Protei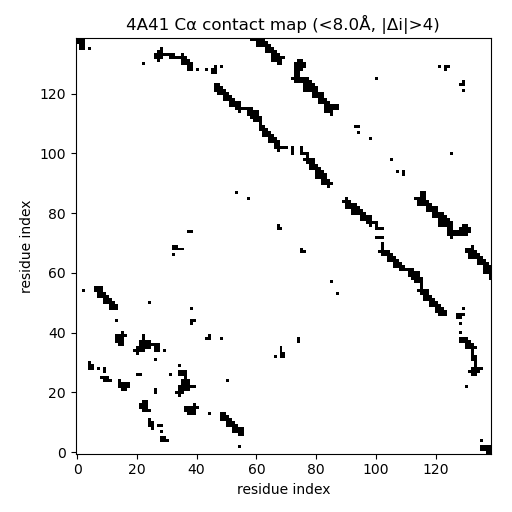n 4A41 (pdb70)

CATH classification: 2.60.120.260

Secondary structure (DSSP, 8-state):
-BPPGGG-EEEES-----SSS---GGGGGSS-TT--EE--TTTT-PSPEEEEEEEEEEEEEEEEEEE--SS--TT-EEEEEEEEESSSS-EEEEEEEE--SSSS-EEEEEEEEEEEEEEEEEEEEGGG--EESEEEEE-

Nearest PDB structures (foldseek):
  4a45-assembly1_A  TM=1.003E+00  e=1.457E-29  Clostridium perfringens
  2v72-assembly1_A  TM=9.420E-01  e=3.221E-19  Clostridium perfringens
  2j1a-assembly1_A  TM=9.430E-01  e=1.317E-15  Clostridium perfringens ATCC 13124
  2j1e-assembly1_A  TM=9.415E-01  e=1.169E-15  Clostridium perfringens ATCC 13124
  3f2z-assembly1_A  TM=8.790E-01  e=7.476E-14  Bacteroides fragilis NCTC 9343

B-factor: mean 17.4, std 8.05, range [8.6, 49.37]

Radius of gyration: 13.5 Å; Cα contacts (8 Å, |Δi|>4): 414; chains: 1; bounding box: 33×36×30 Å

Foldseek 3Di:
DWQQLVLKDKDKPFFADCPDQDAGRNQQRPPFLQHKHKGHPPPGPFDFMKMKIQRNDKDFFFKKKFFAHPPDFFAQFFWKWKWFDAPVPDIDTFDTDTDDRDRDMDMDGGHGDIHRMMMITRRAGVVRMHMTNYMTIGD

Solvent-accessible surface area: 6547 Å² total; per-residue (Å²): 111,48,18,80,31,79,95,12,127,18,89,32,92,5,74,14,67,88,93,51,79,24,0,40,2,127,25,0,18,50,54,115,113,98,11,8,0,6,0,65,49,128,113,62,76,96,33,86,30,8,1,19,1,55,3,42,28,54,80,97,0,60,58,1,10,1,35,3,42,98,87,53,99,69,0,1,1,34,85,16,34,0,32,0,0,88,81,27,128,108,54,96,110,46,24,103,26,113,26,88,59,40,43,55,97,18,62,13,159,30,138,75,26,89,0,28,31,1,46,2,16,0,49,96,12,40,58,35,37,0,0,0,0,11,0,33,0,36,55

Sequence (139 aa):
SALPQGNMKATATSEHPDVGNEGLAKFAIDGKENTIWHTKKYNPVEELPQSITLELGGSYEINKFTYLPRSSGAKNGNITKYELHVSEDGNNFRKISSEGNWDDSGSLKTLKFNSTKATHVKLVALEGVGGFASAAELNVFA

Organism: Clostridium perfringens (strain 13 / Type A) (NCBI:txid195102)

Structure (mmCIF, N/CA/C/O backbone):
data_4A41
#
_entry.id   4A41
#
_cell.length_a   65.271
_cell.length_b   38.322
_cell.length_c   53.875
_cell.angle_alpha   90.00
_cell.angle_beta   90.64
_cell.angle_gamma   90.00
#
_symmetry.space_group_name_H-M   'C 1 2 1'
#
loop_
_entity.id
_entity.type
_entity.pdbx_description
1 polymer 'ALPHA-N-ACETYLGLUCOSAMINIDASE FAMILY PROTEIN'
2 non-polymer 'CALCIUM ION'
3 non-polymer beta-D-galactopyranose
4 non-polymer 'SODIUM ION'
5 water water
#
loop_
_atom_site.group_PDB
_atom_site.id
_atom_site.type_symbol
_atom_site.label_atom_id
_atom_site.label_alt_id
_atom_site.label_comp_id
_atom_site.label_asym_id
_atom_site.label_entity_id
_atom_site.label_seq_id
_atom_site.pdbx_PDB_ins_code
_atom_site.Cartn_x
_atom_site.Cartn_y
_atom_site.Cartn_z
_atom_site.occupancy
_atom_site.B_iso_or_equiv
_atom_site.auth_seq_id
_atom_site.auth_comp_id
_atom_site.auth_asym_id
_atom_site.auth_atom_id
_atom_site.pdbx_PDB_model_num
ATOM 1 N N . SER A 1 23 ? 12.578 55.533 13.371 1.00 21.93 1355 SER A N 1
ATOM 2 C CA . SER A 1 23 ? 13.142 55.228 14.724 1.00 21.50 1355 SER A CA 1
ATOM 3 C C . SER A 1 23 ? 13.010 53.726 14.991 1.00 19.57 1355 SER A C 1
ATOM 4 O O . SER A 1 23 ? 12.170 53.059 14.370 1.00 18.41 1355 SER A O 1
ATOM 7 N N . ALA A 1 24 ? 13.831 53.210 15.903 1.00 18.34 1356 ALA A N 1
ATOM 8 C CA . ALA A 1 24 ? 13.806 51.790 16.229 1.00 16.89 1356 ALA A CA 1
ATOM 9 C C . ALA A 1 24 ? 12.476 51.385 16.849 1.00 15.96 1356 ALA A C 1
ATOM 10 O O . ALA A 1 24 ? 11.992 52.002 17.821 1.00 16.73 1356 ALA A O 1
ATOM 12 N N . LEU A 1 25 ? 11.882 50.333 16.292 1.00 13.62 1357 LEU A N 1
ATOM 13 C CA . LEU A 1 25 ? 10.710 49.730 16.894 1.00 12.76 1357 LEU A CA 1
ATOM 14 C C . LEU A 1 25 ? 11.062 49.149 18.255 1.00 12.95 1357 LEU A C 1
ATOM 15 O O . LEU A 1 25 ? 12.173 48.619 18.433 1.00 12.97 1357 LEU A O 1
ATOM 20 N N . PRO A 1 26 ? 10.139 49.239 19.221 1.00 11.35 1358 PRO A N 1
ATOM 21 C CA . PRO A 1 26 ? 10.427 48.707 20.566 1.00 11.23 1358 PRO A CA 1
ATOM 22 C C . PRO A 1 26 ? 10.697 47.208 20.546 1.00 10.60 1358 PRO A C 1
ATOM 23 O O . PRO A 1 26 ? 9.866 46.413 20.071 1.00 11.79 1358 PRO A O 1
ATOM 27 N N . GLN A 1 27 ? 11.848 46.812 21.081 1.00 11.54 1359 GLN A N 1
ATOM 28 C CA . GLN A 1 27 ? 12.233 45.397 21.078 1.00 11.26 1359 GLN A CA 1
ATOM 29 C C . GLN A 1 27 ? 11.318 44.535 21.975 1.00 11.17 1359 GLN A C 1
ATOM 30 O O . GLN A 1 27 ? 11.146 43.348 21.729 1.00 11.01 1359 GLN A O 1
ATOM 36 N N . GLY A 1 28 ? 10.725 45.156 23.011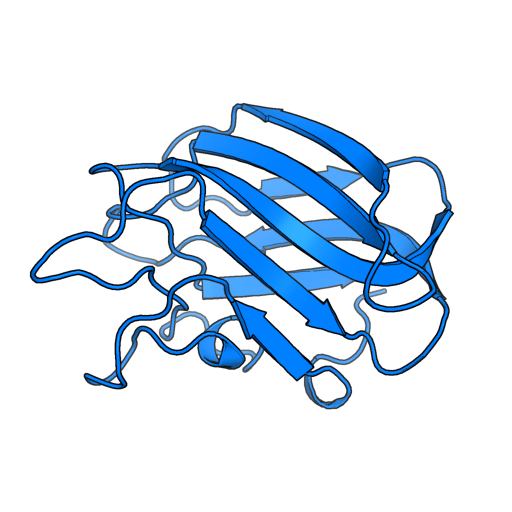 1.00 10.98 1360 GLY A N 1
ATOM 37 C CA . GLY A 1 28 ? 9.888 44.404 23.946 1.00 10.82 1360 GLY A CA 1
ATOM 38 C C . GLY A 1 28 ? 8.548 43.999 23.375 1.00 10.13 1360 GLY A C 1
ATOM 39 O O . GLY A 1 28 ? 7.873 43.124 23.928 1.00 12.53 1360 GLY A O 1
ATOM 40 N N . ASN A 1 29 ? 8.229 44.561 22.207 1.00 11.52 1361 ASN A N 1
ATOM 41 C CA . ASN A 1 29 ? 7.021 44.163 21.494 1.00 11.64 1361 ASN A CA 1
ATOM 42 C C . ASN A 1 29 ? 7.265 43.064 20.449 1.00 11.06 1361 ASN A C 1
ATOM 43 O O . ASN A 1 29 ? 6.311 42.635 19.771 1.00 13.23 1361 ASN A O 1
ATOM 48 N N . MET A 1 30 ? 8.519 42.641 20.310 1.00 11.49 1362 MET A N 1
ATOM 49 C CA . MET A 1 30 ? 8.896 41.645 19.302 1.00 10.89 1362 MET A CA 1
ATOM 50 C C . MET A 1 30 ? 9.015 40.275 19.937 1.00 11.21 1362 MET A C 1
ATOM 51 O O . MET A 1 30 ? 9.130 40.132 21.176 1.00 13.24 1362 MET A O 1
ATOM 56 N N . LYS A 1 31 ? 9.004 39.264 19.079 1.00 12.25 1363 LYS A N 1
ATOM 57 C CA . LYS A 1 31 ? 9.323 37.905 19.490 1.00 12.99 1363 LYS A CA 1
ATOM 58 C C . LYS A 1 31 ? 10.366 37.371 18.511 1.00 12.72 1363 LYS A C 1
ATOM 59 O O . LYS A 1 31 ? 10.192 37.450 17.293 1.00 12.08 1363 LYS A O 1
ATOM 64 N N . ALA A 1 32 ? 11.477 36.884 19.054 1.00 11.73 1364 ALA A N 1
ATOM 65 C CA . ALA A 1 32 ? 12.563 36.333 18.248 1.00 12.51 1364 ALA A CA 1
ATOM 66 C C . ALA A 1 32 ? 12.512 34.814 18.264 1.00 12.99 1364 ALA A C 1
ATOM 67 O O . ALA A 1 32 ? 12.315 34.196 19.331 1.00 15.07 1364 ALA A O 1
ATOM 69 N N . THR A 1 33 ? 12.611 34.221 17.070 1.00 12.78 1365 THR A N 1
ATOM 70 C CA . THR A 1 33 ? 12.763 32.776 16.913 1.00 13.66 1365 THR A CA 1
ATOM 71 C C . THR A 1 33 ? 13.947 32.557 15.969 1.00 13.97 1365 THR A C 1
ATOM 72 O O . THR A 1 33 ? 14.361 33.465 15.256 1.00 14.01 1365 THR A O 1
ATOM 76 N N . ALA A 1 34 ? 14.529 31.369 15.992 1.00 13.34 1366 ALA A N 1
ATOM 77 C CA . ALA A 1 34 ? 15.645 31.095 15.105 1.00 12.84 1366 ALA A CA 1
ATOM 78 C C . ALA A 1 34 ? 15.611 29.654 14.673 1.00 12.67 1366 ALA A C 1
ATOM 79 O O . ALA A 1 34 ? 15.044 28.797 15.357 1.00 14.02 1366 ALA A O 1
ATOM 81 N N . THR A 1 35 ? 16.250 29.399 13.549 1.00 12.66 1367 THR A N 1
ATOM 82 C CA . THR A 1 35 ? 16.335 28.013 13.072 1.00 13.34 1367 THR A CA 1
ATOM 83 C C . THR A 1 35 ? 17.257 27.170 13.942 1.00 13.87 1367 THR A C 1
ATOM 84 O O . THR A 1 35 ? 17.151 25.931 13.963 1.00 14.25 1367 THR A O 1
ATOM 88 N N . SER A 1 36 ? 18.178 27.831 14.631 1.00 12.95 1368 SER A N 1
ATOM 89 C CA . SER A 1 36 ? 19.114 27.149 15.511 1.00 13.61 1368 SER A CA 1
ATOM 90 C C . SER A 1 36 ? 19.434 28.138 16.612 1.00 13.69 1368 SER A C 1
ATOM 91 O O . SER A 1 36 ? 19.660 29.294 16.329 1.00 13.53 1368 SER A O 1
ATOM 94 N N . GLU A 1 37 ? 19.435 27.674 17.857 1.00 13.47 1369 GLU A N 1
ATOM 95 C CA . GLU A 1 37 ? 19.898 28.491 18.967 1.00 14.13 1369 GLU A CA 1
ATOM 96 C C . GLU A 1 37 ? 20.592 27.604 19.992 1.00 13.28 1369 GLU A C 1
ATOM 97 O O . GLU A 1 37 ? 20.121 26.509 20.324 1.00 14.93 1369 GLU A O 1
ATOM 103 N N . HIS A 1 38 ? 21.715 28.079 20.496 1.00 12.59 1370 HIS A N 1
ATOM 104 C CA . HIS A 1 38 ? 22.368 27.398 21.608 1.00 12.49 1370 HIS A CA 1
ATOM 105 C C . HIS A 1 38 ? 21.605 27.645 22.913 1.00 12.13 1370 HIS A C 1
ATOM 106 O O . HIS A 1 38 ? 21.050 28.743 23.159 1.00 11.92 1370 HIS A O 1
ATOM 113 N N . PRO A 1 39 ? 21.569 26.633 23.793 1.00 12.95 1371 PRO A N 1
ATOM 114 C CA . PRO A 1 39 ? 20.826 26.848 25.041 1.00 13.31 1371 PRO A CA 1
ATOM 115 C C . PRO A 1 39 ? 21.451 27.945 25.909 1.00 12.56 1371 PRO A C 1
ATOM 116 O O . PRO A 1 39 ? 22.558 28.437 25.604 1.00 12.47 1371 PRO A O 1
ATOM 120 N N . ASP A 1 40 ? 20.741 28.354 26.950 1.00 13.04 1372 ASP A N 1
ATOM 121 C CA . ASP A 1 40 ? 21.204 29.422 27.816 1.00 12.71 1372 ASP A CA 1
ATOM 122 C C . ASP A 1 40 ? 22.372 28.961 28.708 1.00 13.15 1372 ASP A C 1
ATOM 123 O O . ASP A 1 40 ? 22.169 28.331 29.754 1.00 12.62 1372 ASP A O 1
ATOM 128 N N . VAL A 1 41 ? 23.592 29.304 28.290 1.00 13.42 1373 VAL A N 1
ATOM 129 C CA . VAL A 1 41 ? 24.798 28.961 29.041 1.00 14.29 1373 VAL A CA 1
ATOM 130 C C . VAL A 1 41 ? 25.417 30.237 29.648 1.00 14.63 1373 VAL A C 1
ATOM 131 O O . VAL A 1 41 ? 26.587 30.233 30.049 1.00 16.17 1373 VAL A O 1
ATOM 135 N N . GLY A 1 42 ? 24.620 31.311 29.696 1.00 15.77 1374 GLY A N 1
ATOM 136 C CA . GLY A 1 42 ? 24.932 32.581 30.378 1.00 18.10 1374 GLY A CA 1
ATOM 137 C C . GLY A 1 42 ? 24.606 33.823 29.545 1.00 19.54 1374 GLY A C 1
ATOM 138 O O . GLY A 1 42 ? 23.602 34.512 29.745 1.00 22.13 1374 GLY A O 1
ATOM 139 N N . ASN A 1 43 ? 25.472 34.112 28.604 1.00 19.11 1375 ASN A N 1
ATOM 140 C CA . ASN A 1 43 ? 25.271 35.273 27.747 1.00 17.76 1375 ASN A CA 1
ATOM 141 C C . ASN A 1 43 ? 24.954 34.886 26.318 1.00 16.36 1375 ASN A C 1
ATOM 142 O O . ASN A 1 43 ? 25.022 35.704 25.410 1.00 15.26 1375 ASN A O 1
ATOM 147 N N . GLU A 1 44 ? 24.610 33.623 26.133 1.00 14.65 1376 GLU A N 1
ATOM 148 C CA . GLU A 1 44 ? 24.284 33.063 24.826 1.00 13.35 1376 GLU A CA 1
ATOM 149 C C . GLU A 1 44 ? 23.514 31.750 25.125 1.00 13.87 1376 GLU A C 1
ATOM 150 O O . GLU A 1 44 ? 23.604 31.256 26.247 1.00 14.28 1376 GLU A O 1
ATOM 156 N N . GLY A 1 45 ? 22.792 31.166 24.167 1.00 13.20 1377 GLY A N 1
ATOM 157 C CA . GLY A 1 45 ? 22.692 31.674 22.807 1.00 11.52 1377 GLY A CA 1
ATOM 158 C C . GLY A 1 45 ? 21.252 31.736 22.332 1.00 11.05 1377 GLY A C 1
ATOM 159 O O . GLY A 1 45 ? 21.012 31.660 21.126 1.00 10.17 1377 GLY A O 1
ATOM 160 N N . LEU A 1 46 ? 20.307 31.877 23.269 1.00 11.08 1378 LEU A N 1
ATOM 161 C CA . LEU A 1 46 ? 18.882 31.927 22.909 1.00 10.97 1378 LEU A CA 1
ATOM 162 C C . LEU A 1 46 ? 18.590 33.078 21.956 1.00 10.27 1378 LEU A C 1
ATOM 163 O O . LEU A 1 46 ? 19.160 34.156 22.099 1.00 11.54 1378 LEU A O 1
ATOM 168 N N . ALA A 1 47 ? 17.722 32.847 20.970 1.00 9.89 1379 ALA A N 1
ATOM 169 C CA . ALA A 1 47 ? 17.296 33.915 20.043 1.00 10.09 1379 ALA A CA 1
ATOM 170 C C . ALA A 1 47 ? 16.827 35.205 20.724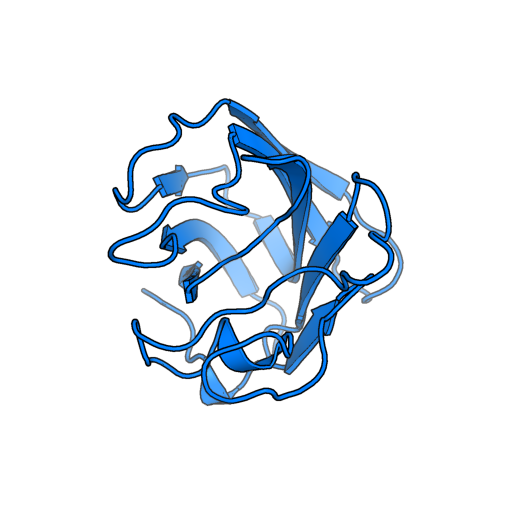 1.00 10.30 1379 ALA A C 1
ATOM 171 O O . ALA A 1 47 ? 17.147 36.334 20.266 1.00 10.47 1379 ALA A O 1
ATOM 173 N N . LYS A 1 48 ? 16.108 35.053 21.826 1.00 10.63 1380 LYS A N 1
ATOM 174 C CA . LYS A 1 48 ? 15.614 36.240 22.523 1.00 11.72 1380 LYS A CA 1
ATOM 175 C C . LYS A 1 48 ? 16.716 37.168 23.047 1.00 11.38 1380 LYS A C 1
ATOM 176 O O . LYS A 1 48 ? 16.490 38.370 23.278 1.00 12.61 1380 LYS A O 1
ATOM 182 N N . PHE A 1 49 ? 17.920 36.617 23.187 1.00 10.75 1381 PHE A N 1
ATOM 183 C CA . PHE A 1 49 ? 19.044 37.447 23.587 1.00 10.54 1381 PHE A CA 1
ATOM 184 C C . PHE A 1 49 ? 19.427 38.477 22.525 1.00 9.60 1381 PHE A C 1
ATOM 185 O O . PHE A 1 49 ? 20.134 39.416 22.812 1.00 10.97 1381 PHE A O 1
ATOM 193 N N . ALA A 1 50 ? 18.944 38.315 21.292 1.00 9.07 1382 ALA A N 1
ATOM 194 C CA . ALA A 1 50 ? 19.285 39.303 20.231 1.00 9.90 1382 ALA A CA 1
ATOM 195 C C . ALA A 1 50 ? 18.439 40.577 20.340 1.00 8.93 1382 ALA A C 1
ATOM 196 O O . ALA A 1 50 ? 18.685 41.530 19.646 1.00 10.01 1382 ALA A O 1
ATOM 198 N N . ILE A 1 51 ? 17.405 40.565 21.190 1.00 10.35 1383 ILE A N 1
ATOM 199 C CA . ILE A 1 51 ? 16.469 41.707 21.264 1.00 10.17 1383 ILE A CA 1
ATOM 200 C C . ILE A 1 51 ? 16.156 42.079 22.731 1.00 11.20 1383 ILE A C 1
ATOM 201 O O . ILE A 1 51 ? 15.027 42.477 23.056 1.00 11.21 1383 ILE A O 1
ATOM 206 N N . ASP A 1 52 ? 17.160 41.961 23.600 1.00 11.95 1384 ASP A N 1
ATOM 207 C CA . ASP A 1 52 ? 16.966 42.295 25.021 1.00 12.37 1384 ASP A CA 1
ATOM 208 C C . ASP A 1 52 ? 17.595 43.619 25.456 1.00 13.46 1384 ASP A C 1
ATOM 209 O O . ASP A 1 52 ? 17.557 43.969 26.659 1.00 13.47 1384 ASP A O 1
ATOM 214 N N . GLY A 1 53 ? 18.135 44.378 24.506 1.00 13.46 1385 GLY A N 1
ATOM 215 C CA . GLY A 1 53 ? 18.758 45.673 24.797 1.00 14.06 1385 GLY A CA 1
ATOM 216 C C . GLY A 1 53 ? 20.055 45.568 25.592 1.00 15.65 1385 GLY A C 1
ATOM 217 O O . GLY A 1 53 ? 20.510 46.553 26.190 1.00 18.01 1385 GLY A O 1
ATOM 218 N N . LYS A 1 54 ? 20.653 44.383 25.587 1.00 14.69 1386 LYS A N 1
ATOM 219 C CA . LYS A 1 54 ? 21.879 44.092 26.338 1.00 15.19 1386 LYS A CA 1
ATOM 220 C C . LYS A 1 54 ? 22.967 43.678 25.365 1.00 15.92 1386 LYS A C 1
ATOM 221 O O . LYS A 1 54 ? 22.869 42.627 24.721 1.00 15.70 1386 LYS A O 1
ATOM 227 N N . GLU A 1 55 ? 24.019 44.474 25.295 1.00 16.22 1387 GLU A N 1
ATOM 228 C CA . GLU A 1 55 ? 25.086 44.247 24.324 1.00 15.93 1387 GLU A CA 1
ATOM 229 C C . GLU A 1 55 ? 25.989 43.061 24.686 1.00 14.81 1387 GLU A C 1
ATOM 230 O O . GLU A 1 55 ? 26.677 42.517 23.818 1.00 14.30 1387 GLU A O 1
ATOM 236 N N . ASN A 1 56 ? 25.930 42.638 25.958 1.00 14.51 1388 ASN A N 1
ATOM 237 C CA . ASN A 1 56 ? 26.695 41.475 26.433 1.00 14.50 1388 ASN A CA 1
ATOM 238 C C . ASN A 1 56 ? 26.047 40.117 26.201 1.00 14.40 1388 ASN A C 1
ATOM 239 O O . ASN A 1 56 ? 26.694 39.107 26.383 1.00 16.93 1388 ASN A O 1
ATOM 244 N N . THR A 1 57 ? 24.773 40.094 25.807 1.00 12.61 1389 THR A N 1
ATOM 245 C CA . THR A 1 57 ? 24.065 38.832 25.556 1.00 11.94 1389 THR A CA 1
ATOM 246 C C . THR A 1 57 ? 23.834 38.677 24.059 1.00 10.84 1389 THR A C 1
ATOM 247 O O . THR A 1 57 ? 23.521 39.653 23.351 1.00 11.07 1389 THR A O 1
ATOM 251 N N . ILE A 1 58 ? 23.963 37.438 23.588 1.00 9.79 1390 ILE A N 1
ATOM 252 C CA . ILE A 1 58 ? 23.894 37.202 22.152 1.00 9.79 1390 ILE A CA 1
ATOM 253 C C . ILE A 1 58 ? 23.042 35.989 21.817 1.00 9.48 1390 ILE A C 1
ATOM 254 O O . ILE A 1 58 ? 22.989 35.013 22.576 1.00 10.48 1390 ILE A O 1
ATOM 259 N N . TRP A 1 59 ? 22.334 36.062 20.688 1.00 8.72 1391 TRP A N 1
ATOM 260 C CA . TRP A 1 59 ? 21.889 34.832 20.012 1.00 9.06 1391 TRP A CA 1
ATOM 261 C C . TRP A 1 59 ? 23.131 34.179 19.437 1.00 8.78 1391 TRP A C 1
ATOM 262 O O . TRP A 1 59 ? 24.031 34.884 18.944 1.00 10.07 1391 TRP A O 1
ATOM 273 N N . HIS A 1 60 ? 23.196 32.860 19.511 1.00 8.60 1392 HIS 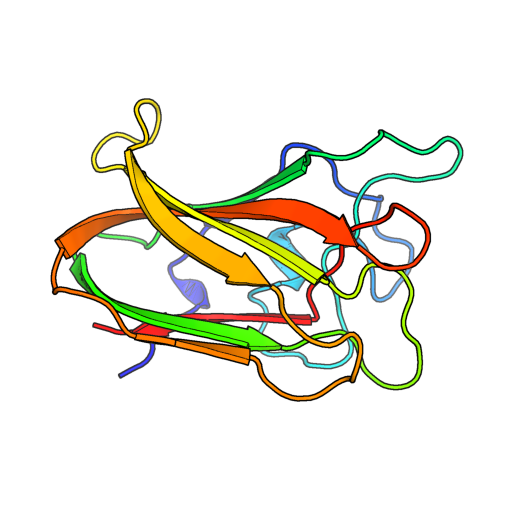A N 1
ATOM 274 C CA . HIS A 1 60 ? 24.289 32.119 18.851 1.00 8.78 1392 HIS A CA 1
ATOM 275 C C . HIS A 1 60 ? 23.696 30.821 18.334 1.00 9.55 1392 HIS A C 1
ATOM 276 O O . HIS A 1 60 ? 22.872 30.177 19.024 1.00 10.66 1392 HIS A O 1
ATOM 283 N N . THR A 1 61 ? 24.079 30.423 17.128 1.00 10.71 1393 THR A N 1
ATOM 284 C CA . THR A 1 61 ? 23.618 29.153 16.587 1.00 11.25 1393 THR A CA 1
ATOM 285 C C . THR A 1 61 ? 24.062 28.010 17.517 1.00 11.95 1393 THR A C 1
ATOM 286 O O . THR A 1 61 ? 25.070 28.127 18.224 1.00 12.60 1393 THR A O 1
ATOM 290 N N A LYS A 1 62 ? 23.309 26.909 17.481 0.50 13.17 1394 LYS A N 1
ATOM 291 N N B LYS A 1 62 ? 23.303 26.918 17.511 0.50 13.30 1394 LYS A N 1
ATOM 292 C CA A LYS A 1 62 ? 23.615 25.716 18.285 0.50 14.27 1394 LYS A CA 1
ATOM 293 C CA B LYS A 1 62 ? 23.619 25.784 18.380 0.50 14.47 1394 LYS A CA 1
ATOM 294 C C A LYS A 1 62 ? 24.963 25.122 17.922 0.50 15.04 1394 LYS A C 1
ATOM 295 C C B LYS A 1 62 ? 24.922 25.119 17.955 0.50 15.19 1394 LYS A C 1
ATOM 296 O O A LYS A 1 62 ? 25.272 24.927 16.743 0.50 15.79 1394 LYS A O 1
ATOM 297 O O B LYS A 1 62 ? 25.164 24.888 16.766 0.50 15.92 1394 LYS A O 1
ATOM 308 N N . TYR A 1 63 ? 25.767 24.834 18.946 1.00 16.18 1395 TYR A N 1
ATOM 309 C CA . TYR A 1 63 ? 27.024 24.156 18.699 1.00 17.94 1395 TYR A CA 1
ATOM 310 C C . TYR A 1 63 ? 27.132 22.928 19.626 1.00 20.79 1395 TYR A C 1
ATOM 311 O O . TYR A 1 63 ? 26.207 22.650 20.395 1.00 20.95 1395 TYR A O 1
ATOM 320 N N . ASN A 1 64 ? 28.225 22.179 19.477 1.00 24.05 1396 ASN A N 1
ATOM 321 C CA . ASN A 1 64 ? 28.421 20.881 20.164 1.00 26.86 1396 ASN A CA 1
ATOM 322 C C . ASN A 1 64 ? 27.265 19.861 19.962 1.00 27.36 1396 ASN A C 1
ATOM 323 O O . ASN A 1 64 ? 26.553 19.514 20.920 1.00 29.48 1396 ASN A O 1
ATOM 328 N N . PRO A 1 65 ? 27.063 19.389 18.707 1.00 26.96 1397 PRO A N 1
ATOM 329 C CA . PRO A 1 65 ? 27.823 19.763 17.527 1.00 26.25 1397 PRO A CA 1
ATOM 330 C C . PRO A 1 65 ? 27.143 20.921 16.801 1.00 24.93 1397 PRO A C 1
ATOM 331 O O . PRO A 1 65 ? 25.978 21.249 17.078 1.00 24.25 1397 PRO A O 1
ATOM 335 N N . VAL A 1 66 ? 27.892 21.520 15.891 1.00 25.12 1398 VAL A N 1
ATOM 336 C CA . VAL A 1 66 ? 27.396 22.617 15.086 1.00 24.26 1398 VAL A CA 1
ATOM 337 C C . VAL A 1 66 ? 26.192 22.191 14.248 1.00 23.40 1398 VAL A C 1
ATOM 338 O O . VAL A 1 66 ? 26.143 21.082 13.690 1.00 23.55 1398 VAL A O 1
ATOM 342 N N . GLU A 1 67 ? 25.208 23.081 14.195 1.00 20.92 1399 GLU A N 1
ATOM 343 C CA . GLU A 1 67 ? 24.195 23.047 13.152 1.00 20.01 1399 GLU A CA 1
ATOM 344 C C . GLU A 1 67 ? 24.668 24.037 12.103 1.00 19.92 1399 GLU A C 1
ATOM 345 O O . GLU A 1 67 ? 24.708 25.256 12.360 1.00 19.92 1399 GLU A O 1
ATOM 351 N N . GLU A 1 68 ? 25.038 23.501 10.934 1.00 18.09 1400 GLU A N 1
ATOM 352 C CA . GLU A 1 68 ? 25.767 24.255 9.908 1.00 18.06 1400 GLU A CA 1
ATOM 353 C C . GLU A 1 68 ? 24.942 25.385 9.295 1.00 16.04 1400 GLU A C 1
ATOM 354 O O . GLU A 1 68 ? 23.718 25.274 9.177 1.00 16.16 1400 GLU A O 1
ATOM 357 N N . LEU A 1 69 ? 25.628 26.451 8.901 1.00 14.70 1401 LEU A N 1
ATOM 358 C CA . LEU A 1 69 ? 25.018 27.554 8.150 1.00 14.79 1401 LEU A CA 1
ATOM 359 C C . LEU A 1 69 ? 24.596 27.040 6.777 1.00 14.93 1401 LEU A C 1
ATOM 360 O O . LEU A 1 69 ? 25.191 26.081 6.268 1.00 16.25 1401 LEU A O 1
ATOM 365 N N . PRO A 1 70 ? 23.578 27.661 6.153 1.00 14.47 1402 PRO A N 1
ATOM 366 C CA . PRO A 1 70 ? 22.811 28.827 6.643 1.00 14.12 1402 PRO A CA 1
ATOM 367 C C . PRO A 1 70 ? 21.906 28.544 7.838 1.00 13.33 1402 PRO A C 1
ATOM 368 O O . PRO A 1 70 ? 21.346 27.446 7.982 1.00 14.26 1402 PRO A O 1
ATOM 372 N N . GLN A 1 71 ? 21.831 29.529 8.735 1.00 12.00 1403 GLN A N 1
ATOM 373 C CA . GLN A 1 71 ? 20.808 29.533 9.744 1.00 12.00 1403 GLN A CA 1
ATOM 374 C C . GLN A 1 71 ? 20.329 30.978 9.831 1.00 10.50 1403 GLN A C 1
ATOM 375 O O . GLN A 1 71 ? 20.989 31.881 9.319 1.00 10.86 1403 GLN A O 1
ATOM 381 N N . SER A 1 72 ? 19.161 31.163 10.421 1.00 11.21 1404 SER A N 1
ATOM 382 C CA . SER A 1 72 ? 18.532 32.486 10.462 1.00 11.17 1404 SER A CA 1
ATOM 383 C C . SER A 1 72 ? 17.860 32.785 11.800 1.00 11.10 1404 SER A C 1
ATOM 384 O O . SER A 1 72 ? 17.579 31.886 12.594 1.00 10.97 1404 SER A O 1
ATOM 387 N N . ILE A 1 73 ? 17.589 34.077 12.016 1.00 10.17 1405 ILE A N 1
ATOM 388 C CA . ILE A 1 73 ? 16.828 34.546 13.177 1.00 10.76 1405 ILE A CA 1
ATOM 389 C C . ILE A 1 73 ? 15.715 35.435 12.635 1.00 10.38 1405 ILE A C 1
ATOM 390 O O . ILE A 1 73 ? 15.962 36.285 11.779 1.00 11.12 1405 ILE A O 1
ATOM 395 N N . THR A 1 74 ? 14.502 35.203 13.123 1.00 10.35 1406 THR A N 1
ATOM 396 C CA . THR A 1 74 ? 13.331 35.986 12.685 1.00 10.88 1406 THR A CA 1
ATOM 397 C C . THR A 1 74 ? 12.783 36.809 13.849 1.00 10.21 1406 THR A C 1
ATOM 398 O O . THR A 1 74 ? 12.580 36.285 14.958 1.00 11.26 1406 THR A O 1
ATOM 402 N N . LEU A 1 75 ? 12.527 38.090 13.577 1.00 10.18 1407 LEU A N 1
ATOM 403 C CA . LEU A 1 75 ? 11.853 38.953 14.528 1.00 9.96 1407 LEU A CA 1
ATOM 404 C C . LEU A 1 75 ? 10.427 39.181 14.061 1.00 10.02 1407 LEU A C 1
ATOM 405 O O . LEU A 1 75 ? 10.208 39.760 12.981 1.00 10.57 1407 LEU A O 1
ATOM 410 N N . GLU A 1 76 ? 9.470 38.733 14.869 1.00 10.04 1408 GLU A N 1
ATOM 411 C CA . GLU A 1 76 ? 8.066 39.110 14.658 1.00 10.63 1408 GLU A CA 1
ATOM 412 C C . GLU A 1 76 ? 7.914 40.471 15.337 1.00 10.10 1408 GLU A C 1
ATOM 413 O O . GLU A 1 76 ? 8.178 40.606 16.540 1.00 11.15 1408 GLU A O 1
ATOM 419 N N . LEU A 1 77 ? 7.493 41.466 14.561 1.00 10.53 1409 LEU A N 1
ATOM 420 C CA . LEU A 1 77 ? 7.657 42.897 14.969 1.00 11.32 1409 LEU A CA 1
ATOM 421 C C . LEU A 1 77 ? 6.660 43.445 15.996 1.00 11.55 1409 LEU A C 1
ATOM 422 O O . LEU A 1 77 ? 6.911 44.487 16.588 1.00 12.53 1409 LEU A O 1
ATOM 427 N N . GLY A 1 78 ? 5.521 42.769 16.129 1.00 10.83 1410 GLY A N 1
ATOM 428 C CA . GLY A 1 78 ? 4.443 43.255 16.978 1.00 13.06 1410 GLY A CA 1
ATOM 429 C C . GLY A 1 78 ? 3.466 44.135 16.237 1.00 12.54 1410 GLY A C 1
ATOM 430 O O . GLY A 1 78 ? 2.663 44.836 16.865 1.00 13.33 1410 GLY A O 1
ATOM 431 N N . GLY A 1 79 ? 3.520 44.103 14.915 1.00 11.86 1411 GLY A N 1
ATOM 432 C CA . GLY A 1 79 ? 2.607 44.834 14.045 1.00 12.15 1411 GLY A CA 1
ATOM 433 C C . GLY A 1 79 ? 3.116 44.760 12.617 1.00 11.70 1411 GLY A C 1
ATOM 434 O O . GLY A 1 79 ? 4.153 44.105 12.328 1.00 12.69 1411 GLY A O 1
ATOM 435 N N . SER A 1 80 ? 2.360 45.367 11.710 1.00 12.65 1412 SER A N 1
ATOM 436 C CA . SER A 1 80 ? 2.737 45.440 10.307 1.00 12.93 1412 SER A CA 1
ATOM 437 C C . SER A 1 80 ? 3.252 46.846 10.052 1.00 12.55 1412 SER A C 1
ATOM 438 O O . SER A 1 80 ? 2.488 47.821 10.073 1.00 12.66 1412 SER A O 1
ATOM 441 N N . TYR A 1 81 ? 4.569 46.979 9.878 1.00 12.57 1413 TYR A N 1
ATOM 442 C CA . TYR A 1 81 ? 5.215 48.285 9.775 1.00 12.53 1413 TYR A CA 1
ATOM 443 C C . TYR A 1 81 ? 5.909 48.516 8.459 1.00 12.70 1413 TYR A C 1
ATOM 444 O O . TYR A 1 81 ? 6.437 47.586 7.847 1.00 13.19 1413 TYR A O 1
ATOM 453 N N . GLU A 1 82 ? 5.874 49.766 7.998 1.00 14.20 1414 GLU A N 1
ATOM 454 C CA . GLU A 1 82 ? 6.693 50.187 6.851 1.00 14.62 1414 GLU A CA 1
ATOM 455 C C . GLU A 1 82 ? 8.112 50.461 7.313 1.00 14.91 1414 GLU A C 1
ATOM 456 O O . GLU A 1 82 ? 8.393 51.488 7.920 1.00 16.94 1414 GLU A O 1
ATOM 461 N N . ILE A 1 83 ? 8.991 49.502 7.044 1.00 12.97 1415 ILE A N 1
ATOM 462 C CA . ILE A 1 83 ? 10.344 49.534 7.580 1.00 12.55 1415 ILE A CA 1
ATOM 463 C C . ILE A 1 83 ? 11.342 49.976 6.538 1.00 13.26 1415 ILE A C 1
ATOM 464 O O . ILE A 1 83 ? 11.145 49.743 5.333 1.00 13.41 1415 ILE A O 1
ATOM 469 N N . ASN A 1 84 ? 12.428 50.592 6.990 1.00 13.25 1416 ASN A N 1
ATOM 470 C CA . ASN A 1 84 ? 13.421 51.077 6.030 1.00 13.89 1416 ASN A CA 1
ATOM 471 C C . ASN A 1 84 ? 14.854 50.941 6.470 1.00 13.52 1416 ASN A C 1
ATOM 472 O O . ASN A 1 84 ? 15.736 51.353 5.746 1.00 12.41 1416 ASN A O 1
ATOM 477 N N . LYS A 1 85 ? 15.087 50.412 7.675 1.00 12.02 1417 LYS A N 1
ATOM 478 C CA . LYS A 1 85 ? 16.466 50.244 8.140 1.00 12.27 1417 LYS A CA 1
ATOM 479 C C . LYS A 1 85 ? 16.535 49.068 9.120 1.00 11.79 1417 LYS A C 1
ATOM 480 O O . LYS A 1 85 ? 15.545 48.738 9.781 1.00 11.54 1417 LYS A O 1
ATOM 486 N N . PHE A 1 86 ? 17.705 48.448 9.182 1.00 10.23 1418 PHE A N 1
ATOM 487 C CA . PHE A 1 86 ? 17.949 47.311 10.054 1.00 10.10 1418 PHE A CA 1
ATOM 488 C C . PHE A 1 86 ? 19.371 47.395 10.553 1.00 10.83 1418 PHE A C 1
ATOM 489 O O . PHE A 1 86 ? 20.271 47.666 9.760 1.00 11.31 1418 PHE A O 1
ATOM 497 N N . THR A 1 87 ? 19.601 47.183 11.850 1.00 10.51 1419 THR A N 1
ATOM 498 C CA . THR A 1 87 ? 20.986 47.198 12.323 1.00 10.44 1419 THR A CA 1
ATOM 499 C C . THR A 1 87 ? 21.324 45.887 13.002 1.00 9.95 1419 THR A C 1
ATOM 500 O O . THR A 1 87 ? 20.471 45.288 13.680 1.00 9.46 1419 THR A O 1
ATOM 504 N N . TYR A 1 88 ? 22.564 45.442 12.762 1.00 10.02 1420 TYR A N 1
ATOM 505 C CA . TYR A 1 88 ? 23.106 44.229 13.341 1.00 10.09 1420 TYR A CA 1
ATOM 506 C C . TYR A 1 88 ? 24.306 44.627 14.180 1.00 11.21 1420 TYR A C 1
ATOM 507 O O . TYR A 1 88 ? 25.287 45.148 13.631 1.00 12.17 1420 TYR A O 1
ATOM 516 N N . LEU A 1 89 ? 24.221 44.392 15.495 1.00 11.55 1421 LEU A N 1
ATOM 517 C CA . LEU A 1 89 ? 25.350 44.614 16.401 1.00 11.71 1421 LEU A CA 1
ATOM 518 C C . LEU A 1 89 ? 25.960 43.267 16.757 1.00 11.50 1421 LEU A C 1
ATOM 519 O O . LEU A 1 89 ? 25.302 42.416 17.379 1.00 10.77 1421 LEU A O 1
ATOM 524 N N . PRO A 1 90 ? 27.218 43.028 16.337 1.00 11.91 1422 PRO A N 1
ATOM 525 C CA . PRO A 1 90 ? 27.899 41.794 16.691 1.00 12.64 1422 PRO A CA 1
ATOM 526 C C . PRO A 1 90 ? 28.201 41.731 18.175 1.00 12.41 1422 PRO A C 1
ATOM 527 O O . PRO A 1 90 ? 28.183 42.757 18.887 1.00 12.89 1422 PRO A O 1
ATOM 531 N N . ARG A 1 91 ? 28.491 40.509 18.619 1.00 12.47 1423 ARG A N 1
ATOM 532 C CA . ARG A 1 91 ? 29.049 40.289 19.954 1.00 12.39 1423 ARG A CA 1
ATOM 533 C C . ARG A 1 91 ? 30.297 41.177 20.177 1.00 14.05 1423 ARG A C 1
ATOM 534 O O . ARG A 1 91 ? 30.963 41.587 19.211 1.00 14.47 1423 ARG A O 1
ATOM 542 N N . SER A 1 92 ? 30.599 41.406 21.453 1.00 16.07 1424 SER A N 1
ATOM 543 C CA A SER A 1 92 ? 31.733 42.239 21.830 0.50 17.46 1424 SER A CA 1
ATOM 544 C CA B SER A 1 92 ? 31.704 42.257 21.885 0.50 17.52 1424 SER A CA 1
ATOM 545 C C . SER A 1 92 ? 32.859 41.420 22.420 1.00 18.40 1424 SER A C 1
ATOM 546 O O . SER A 1 92 ? 32.633 40.472 23.171 1.00 18.30 1424 SER A O 1
ATOM 551 N N . GLY A 1 93 ? 34.080 41.781 22.039 1.00 18.14 1425 GLY A N 1
ATOM 552 C CA . GLY A 1 93 ? 35.259 41.201 22.676 1.00 19.91 1425 GLY A CA 1
ATOM 553 C C . GLY A 1 93 ? 35.717 39.851 22.175 1.00 19.91 1425 GLY A C 1
ATOM 554 O O . GLY A 1 93 ? 36.714 39.324 22.669 1.00 21.54 1425 GLY A O 1
ATOM 555 N N . ALA A 1 94 ? 35.000 39.301 21.193 1.00 19.22 1426 ALA A N 1
ATOM 556 C CA . ALA A 1 94 ? 35.338 38.030 20.540 1.00 18.08 1426 ALA A CA 1
ATOM 557 C C . ALA A 1 94 ? 34.599 38.015 19.200 1.00 17.22 1426 ALA A C 1
ATOM 558 O O . ALA A 1 94 ? 33.801 38.932 18.942 1.00 16.64 1426 ALA A O 1
ATOM 560 N N . LYS A 1 95 ? 34.871 37.019 18.347 1.00 17.07 1427 LYS A N 1
ATOM 561 C CA . LYS A 1 95 ? 34.345 37.045 16.954 1.00 16.27 1427 LYS A CA 1
ATOM 562 C C . LYS A 1 95 ? 33.513 35.854 16.456 1.00 14.78 1427 LYS A C 1
ATOM 563 O O . LYS A 1 95 ? 32.883 35.964 15.391 1.00 13.47 1427 LYS A O 1
ATOM 569 N N . ASN A 1 96 ? 33.472 34.734 17.186 1.00 13.46 1428 ASN A N 1
ATOM 570 C CA . ASN A 1 96 ? 32.708 33.567 16.682 1.00 13.00 1428 ASN A CA 1
ATOM 571 C C . ASN A 1 96 ? 31.266 33.952 16.376 1.00 12.18 1428 ASN A C 1
ATOM 572 O O . ASN A 1 96 ? 30.555 34.552 17.216 1.00 12.10 1428 ASN A O 1
ATOM 577 N N . GLY A 1 97 ? 30.886 33.675 15.141 1.00 11.44 1429 GLY A N 1
ATOM 578 C CA . GLY A 1 97 ? 29.522 33.950 14.687 1.00 10.78 1429 GLY A CA 1
ATOM 579 C C . GLY A 1 97 ? 29.306 35.333 14.079 1.00 11.86 1429 GLY A C 1
ATOM 580 O O . GLY A 1 97 ? 28.209 35.616 13.575 1.00 12.28 1429 GLY A O 1
ATOM 581 N N . ASN A 1 98 ? 30.318 36.195 14.090 1.00 11.32 1430 ASN A N 1
ATOM 582 C CA . ASN A 1 98 ? 30.186 37.485 13.406 1.00 11.32 1430 ASN A CA 1
ATOM 583 C C . ASN A 1 98 ? 29.813 37.193 11.961 1.00 11.78 1430 ASN A C 1
ATOM 584 O O . ASN A 1 98 ? 30.522 36.451 11.236 1.00 12.39 1430 ASN A O 1
ATOM 589 N N . ILE A 1 99 ? 28.659 37.734 11.559 1.00 11.05 1431 ILE A N 1
ATOM 590 C CA . ILE A 1 99 ? 28.086 37.353 10.279 1.00 10.63 1431 ILE A CA 1
ATOM 591 C C . ILE A 1 99 ? 28.788 38.121 9.159 1.00 10.75 1431 ILE A C 1
ATOM 592 O O . ILE A 1 99 ? 28.879 39.349 9.216 1.00 11.49 1431 ILE A O 1
ATOM 597 N N . THR A 1 100 ? 29.268 37.399 8.152 1.00 12.08 1432 THR A N 1
ATOM 598 C CA . THR A 1 100 ? 30.053 38.057 7.093 1.00 12.77 1432 THR A CA 1
ATOM 599 C C . THR A 1 100 ? 29.413 37.957 5.718 1.00 12.68 1432 THR A C 1
ATOM 600 O O . THR A 1 100 ? 29.824 38.658 4.795 1.00 13.91 1432 THR A O 1
ATOM 604 N N . LYS A 1 101 ? 28.412 37.093 5.576 1.00 12.83 1433 LYS A N 1
ATOM 605 C CA . LYS A 1 101 ? 27.624 37.076 4.342 1.00 12.87 1433 LYS A CA 1
ATOM 606 C C . LYS A 1 101 ? 26.169 36.844 4.756 1.00 11.32 1433 LYS A C 1
ATOM 607 O O . LYS A 1 101 ? 25.852 35.895 5.475 1.00 12.10 1433 LYS A O 1
ATOM 613 N N . TYR A 1 102 ? 25.283 37.736 4.309 1.00 11.46 1434 TYR A N 1
ATOM 614 C CA . TYR A 1 102 ? 23.909 37.773 4.846 1.00 12.02 1434 TYR A CA 1
ATOM 615 C C . TYR A 1 102 ? 22.886 37.971 3.736 1.00 11.58 1434 TYR A C 1
ATOM 616 O O . TYR A 1 102 ? 23.216 38.434 2.624 1.00 11.85 1434 TYR A O 1
ATOM 625 N N . GLU A 1 103 ? 21.639 37.631 4.070 1.00 11.22 1435 GLU A N 1
ATOM 626 C CA . GLU A 1 103 ? 20.450 38.133 3.361 1.00 11.94 1435 GLU A CA 1
ATOM 627 C C . GLU A 1 103 ? 19.507 38.658 4.428 1.00 12.15 1435 GLU A C 1
ATOM 628 O O . GLU A 1 103 ? 19.479 38.129 5.565 1.00 12.83 1435 GLU A O 1
ATOM 634 N N . LEU A 1 104 ? 18.729 39.670 4.072 1.00 11.64 1436 LEU A N 1
ATOM 635 C CA . LEU A 1 104 ? 17.625 40.144 4.907 1.00 11.44 1436 LEU A CA 1
ATOM 636 C C . LEU A 1 104 ? 16.339 39.895 4.143 1.00 11.24 1436 LEU A C 1
ATOM 637 O O . LEU A 1 104 ? 16.229 40.282 2.969 1.00 11.76 1436 LEU A O 1
ATOM 642 N N . HIS A 1 105 ? 15.406 39.214 4.787 1.00 11.60 1437 HIS A N 1
ATOM 643 C CA . HIS A 1 105 ? 14.092 38.898 4.197 1.00 11.90 1437 HIS A CA 1
ATOM 644 C C . HIS A 1 105 ? 12.977 39.479 5.059 1.00 12.24 1437 HIS A C 1
ATOM 645 O O . HIS A 1 105 ? 13.160 39.695 6.256 1.00 12.79 1437 HIS A O 1
ATOM 652 N N . VAL A 1 106 ? 11.799 39.699 4.458 1.00 12.15 1438 VAL A N 1
ATOM 653 C CA . VAL A 1 106 ? 10.632 40.142 5.220 1.00 12.11 1438 VAL A CA 1
ATOM 654 C C . VAL A 1 106 ? 9.423 39.259 4.890 1.00 11.95 1438 VAL A C 1
ATOM 655 O O . VAL A 1 106 ? 9.394 38.575 3.848 1.00 12.97 1438 VAL A O 1
ATOM 659 N N . SER A 1 107 ? 8.436 39.257 5.776 1.00 12.25 1439 SER A N 1
ATOM 660 C CA . SER A 1 107 ? 7.184 38.528 5.547 1.00 13.46 1439 SER A CA 1
ATOM 661 C C . SER A 1 107 ? 6.061 39.380 6.088 1.00 13.49 1439 SER A C 1
ATOM 662 O O . SER A 1 107 ? 6.273 40.182 7.000 1.00 13.49 1439 SER A O 1
ATOM 665 N N . GLU A 1 108 ? 4.871 39.212 5.525 1.00 13.75 1440 GLU A N 1
ATOM 666 C CA . GLU A 1 108 ? 3.658 39.804 6.076 1.00 14.54 1440 GLU A CA 1
ATOM 667 C C . GLU A 1 108 ? 2.707 38.723 6.603 1.00 15.35 1440 GLU A C 1
ATOM 668 O O . GLU A 1 108 ? 1.575 39.022 7.003 1.00 15.62 1440 GLU A O 1
ATOM 674 N N . ASP A 1 109 ? 3.147 37.468 6.606 1.00 16.47 1441 ASP A N 1
ATOM 675 C CA . ASP A 1 109 ? 2.302 36.412 7.174 1.00 17.65 1441 ASP A CA 1
ATOM 676 C C . ASP A 1 109 ? 3.020 35.462 8.131 1.00 17.60 1441 ASP A C 1
ATOM 677 O O . ASP A 1 109 ? 2.388 34.605 8.751 1.00 19.64 1441 ASP A O 1
ATOM 682 N N . GLY A 1 110 ? 4.335 35.621 8.270 1.00 17.52 1442 GLY A N 1
ATOM 683 C CA . GLY A 1 110 ? 5.095 34.754 9.172 1.00 17.68 1442 GLY A CA 1
ATOM 684 C C . GLY A 1 110 ? 5.598 33.476 8.537 1.00 18.67 1442 GLY A C 1
ATOM 685 O O . GLY A 1 110 ? 6.403 32.764 9.146 1.00 19.13 1442 GLY A O 1
ATOM 686 N N . ASN A 1 111 ? 5.127 33.189 7.322 1.00 19.05 1443 ASN A N 1
ATOM 687 C CA . ASN A 1 111 ? 5.460 31.934 6.625 1.00 20.78 1443 ASN A CA 1
ATOM 688 C C . ASN A 1 111 ? 6.200 32.149 5.311 1.00 20.38 1443 ASN A C 1
ATOM 689 O O . ASN A 1 111 ? 7.236 31.514 5.042 1.00 21.01 1443 ASN A O 1
ATOM 694 N N . ASN A 1 112 ? 5.676 33.070 4.504 1.00 20.23 1444 ASN A N 1
ATOM 695 C CA . ASN A 1 112 ? 6.220 33.340 3.175 1.00 19.60 1444 ASN A CA 1
ATOM 696 C C . ASN A 1 112 ? 7.112 34.574 3.213 1.00 18.80 1444 ASN A C 1
ATOM 697 O O . ASN A 1 112 ? 6.643 35.645 3.591 1.00 19.06 1444 ASN A O 1
ATOM 702 N N . PHE A 1 113 ? 8.383 34.406 2.845 1.00 17.61 1445 PHE A N 1
ATOM 703 C CA . PHE A 1 113 ? 9.392 35.487 2.948 1.00 16.86 1445 PHE A CA 1
ATOM 704 C C . PHE A 1 113 ? 9.863 35.972 1.580 1.00 16.76 1445 PHE A C 1
ATOM 705 O O . PHE A 1 113 ? 9.825 35.220 0.604 1.00 19.20 1445 PHE A O 1
ATOM 713 N N . ARG A 1 114 ? 10.324 37.216 1.516 1.00 15.09 1446 ARG A N 1
ATOM 714 C CA . ARG A 1 114 ? 10.879 37.793 0.302 1.00 13.94 1446 ARG A CA 1
ATOM 715 C C . ARG A 1 114 ? 12.170 38.527 0.640 1.00 13.73 1446 ARG A C 1
ATOM 716 O O . ARG A 1 114 ? 12.266 39.148 1.718 1.00 13.85 1446 ARG A O 1
ATOM 724 N N . LYS A 1 115 ? 13.164 38.388 -0.231 1.00 13.48 1447 LYS A N 1
ATOM 725 C CA . LYS A 1 115 ? 14.463 38.998 -0.025 1.00 13.59 1447 LYS A CA 1
ATOM 726 C C . LYS A 1 115 ? 14.434 40.485 -0.322 1.00 13.11 1447 LYS A C 1
ATOM 727 O O . LYS A 1 115 ? 14.003 40.925 -1.408 1.00 14.07 1447 LYS A O 1
ATOM 733 N N . ILE A 1 116 ? 14.927 41.274 0.629 1.00 13.86 1448 ILE A N 1
ATOM 734 C CA . ILE A 1 116 ? 15.088 42.719 0.416 1.00 13.36 1448 ILE A CA 1
ATOM 735 C C . ILE A 1 116 ? 16.519 43.286 0.436 1.00 13.53 1448 ILE A C 1
ATOM 736 O O . ILE A 1 116 ? 16.745 44.429 0.016 1.00 13.89 1448 ILE A O 1
ATOM 741 N N A SER A 1 117 ? 17.471 42.488 0.918 0.50 12.86 1449 SER A N 1
ATOM 742 N N B SER A 1 117 ? 17.470 42.495 0.931 0.50 13.48 1449 SER A N 1
ATOM 743 C CA A SER A 1 117 ? 18.871 42.909 1.003 0.50 12.71 1449 SER A CA 1
ATOM 744 C CA B SER A 1 117 ? 18.876 42.908 1.003 0.50 13.98 1449 SER A CA 1
ATOM 745 C C A SER A 1 117 ? 19.782 41.697 1.037 0.50 12.68 1449 SER A C 1
ATOM 746 C C B SER A 1 117 ? 19.782 41.695 1.034 0.50 13.36 1449 SER A C 1
ATOM 747 O O A SER A 1 117 ? 19.395 40.631 1.518 0.50 12.82 1449 SER A O 1
ATOM 748 O O B SER A 1 117 ? 19.394 40.628 1.513 0.50 13.49 1449 SER A O 1
ATOM 753 N N . GLU A 1 118 ? 20.999 41.884 0.535 1.00 13.62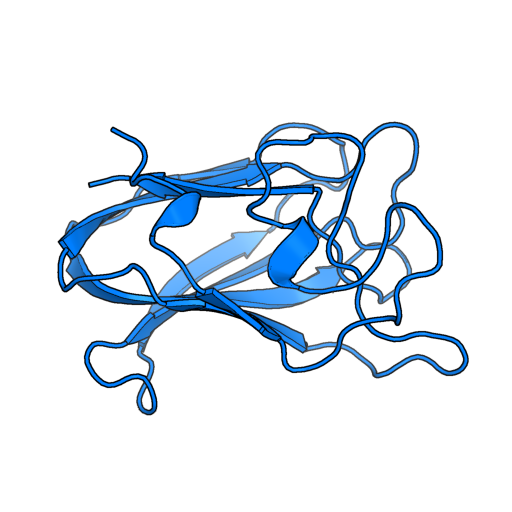 1450 GLU A N 1
ATOM 754 C CA . GLU A 1 118 ? 22.028 40.840 0.585 1.00 12.75 1450 GLU A CA 1
ATOM 755 C C . GLU A 1 118 ? 23.383 41.487 0.391 1.00 13.33 1450 GLU A C 1
ATOM 756 O O . GLU A 1 118 ? 23.506 42.535 -0.242 1.00 13.45 1450 GLU A O 1
ATOM 762 N N . GLY A 1 119 ? 24.401 40.857 0.953 1.00 12.56 1451 GLY A N 1
ATOM 763 C CA . GLY A 1 119 ? 25.749 41.375 0.825 1.00 13.90 1451 GLY A CA 1
ATOM 764 C C . GLY A 1 119 ? 26.739 40.752 1.790 1.00 13.62 1451 GLY A C 1
ATOM 765 O O . GLY A 1 119 ? 26.501 39.693 2.397 1.00 14.57 1451 GLY A O 1
ATOM 766 N N . ASN A 1 120 ? 27.898 41.395 1.832 1.00 15.29 1452 ASN A N 1
ATOM 767 C CA . ASN A 1 120 ? 28.984 40.994 2.721 1.00 16.38 1452 ASN A CA 1
ATOM 768 C C . ASN A 1 120 ? 29.204 42.038 3.799 1.00 15.66 1452 ASN A C 1
ATOM 769 O O . ASN A 1 120 ? 29.051 43.244 3.568 1.00 16.11 1452 ASN A O 1
ATOM 774 N N . TRP A 1 121 ? 29.632 41.571 4.970 1.00 15.19 1453 TRP A N 1
ATOM 775 C CA . TRP A 1 121 ? 29.999 42.443 6.090 1.00 15.18 1453 TRP A CA 1
ATOM 776 C C . TRP A 1 121 ? 31.383 42.043 6.549 1.00 15.83 1453 TRP A C 1
ATOM 777 O O . TRP A 1 121 ? 31.709 40.849 6.510 1.00 15.70 1453 TRP A O 1
ATOM 788 N N . ASP A 1 122 ? 32.163 43.015 7.025 1.00 16.51 1454 ASP A N 1
ATOM 789 C CA . ASP A 1 122 ? 33.459 42.668 7.626 1.00 16.99 1454 ASP A CA 1
ATOM 790 C C . ASP A 1 122 ? 33.258 41.951 8.957 1.00 17.34 1454 ASP A C 1
ATOM 791 O O . ASP A 1 122 ? 32.166 42.005 9.541 1.00 16.79 1454 ASP A O 1
ATOM 796 N N . ASP A 1 123 ? 34.289 41.250 9.418 1.00 17.32 1455 ASP A N 1
ATOM 797 C CA . ASP A 1 123 ? 34.149 40.479 10.647 1.00 18.33 1455 ASP A CA 1
ATOM 798 C C . ASP A 1 123 ? 34.464 41.243 11.934 1.00 17.73 1455 ASP A C 1
ATOM 799 O O . ASP A 1 123 ? 34.567 40.638 13.015 1.00 17.98 1455 ASP A O 1
ATOM 804 N N . SER A 1 124 ? 34.609 42.565 11.845 1.00 17.37 1456 SER A N 1
ATOM 805 C CA . SER A 1 124 ? 34.807 43.379 13.030 1.00 17.53 1456 SER A CA 1
ATOM 806 C C . SER A 1 124 ? 33.525 43.485 13.883 1.00 16.79 1456 SER A C 1
ATOM 807 O O . SER A 1 124 ? 32.418 43.147 13.411 1.00 16.70 1456 SER A O 1
ATOM 810 N N . GLY A 1 125 ? 33.684 43.985 15.109 1.00 17.29 1457 GLY A N 1
ATOM 811 C CA . GLY A 1 125 ? 32.551 44.237 16.011 1.00 16.94 1457 GLY A CA 1
ATOM 812 C C . GLY A 1 125 ? 31.738 45.483 15.715 1.00 16.88 1457 GLY A C 1
ATOM 813 O O . GLY A 1 125 ? 30.862 45.833 16.501 1.00 17.04 1457 GLY A O 1
ATOM 814 N N . SER A 1 126 ? 32.004 46.165 14.595 1.00 16.11 1458 SER A N 1
ATOM 815 C CA . SER A 1 126 ? 31.263 47.377 14.272 1.00 15.58 1458 SER A CA 1
ATOM 816 C C . SER A 1 126 ? 29.793 47.078 13.997 1.00 14.69 1458 SER A C 1
ATOM 817 O O . SER A 1 126 ? 29.459 46.045 13.419 1.00 14.76 1458 SER A O 1
ATOM 820 N N . LEU A 1 127 ? 28.942 48.010 14.404 1.00 14.10 1459 LEU A N 1
ATOM 821 C CA . LEU A 1 127 ? 27.531 48.008 14.005 1.00 13.83 1459 LEU A CA 1
ATOM 822 C C . LEU A 1 127 ? 27.436 47.963 12.498 1.00 14.53 1459 LEU A C 1
ATOM 823 O O . LEU A 1 127 ? 28.127 48.740 11.784 1.00 14.80 1459 LEU A O 1
ATOM 828 N N . LYS A 1 128 ? 26.592 47.066 12.003 1.00 13.79 1460 LYS A N 1
ATOM 829 C CA . LYS A 1 128 ? 26.350 46.949 10.569 1.00 13.68 1460 LYS A CA 1
ATOM 830 C C . LYS A 1 128 ? 24.933 47.444 10.302 1.00 14.05 1460 LYS A C 1
ATOM 831 O O . LYS A 1 128 ? 23.951 46.953 10.894 1.00 13.96 1460 LYS A O 1
ATOM 837 N N . THR A 1 129 ? 24.814 48.405 9.382 1.00 13.16 1461 THR A N 1
ATOM 838 C CA . THR A 1 129 ? 23.518 49.012 9.096 1.00 13.44 1461 THR A CA 1
ATOM 839 C C . THR A 1 129 ? 23.074 48.747 7.665 1.00 13.88 1461 THR A C 1
ATOM 840 O O . THR A 1 129 ? 23.857 48.918 6.705 1.00 14.70 1461 THR A O 1
ATOM 844 N N . LEU A 1 130 ? 21.817 48.344 7.539 1.00 13.25 1462 LEU A N 1
ATOM 845 C CA . LEU A 1 130 ? 21.167 48.180 6.219 1.00 13.45 1462 LEU A CA 1
ATOM 846 C C . LEU A 1 130 ? 20.093 49.219 6.078 1.00 13.69 1462 LEU A C 1
ATOM 847 O O . LEU A 1 130 ? 19.305 49.445 6.988 1.00 14.27 1462 LEU A O 1
ATOM 852 N N . LYS A 1 131 ? 20.071 49.875 4.916 1.00 13.55 1463 LYS A N 1
ATOM 853 C CA . LYS A 1 131 ? 19.011 50.848 4.596 1.00 14.04 1463 LYS A CA 1
ATOM 854 C C . LYS A 1 131 ? 18.433 50.431 3.275 1.00 15.02 1463 LYS A C 1
ATOM 855 O O . LYS A 1 131 ? 19.173 50.126 2.338 1.00 17.33 1463 LYS A O 1
ATOM 861 N N . PHE A 1 132 ? 17.115 50.386 3.183 1.00 13.81 1464 PHE A N 1
ATOM 862 C CA . PHE A 1 132 ? 16.498 49.809 1.985 1.00 13.10 1464 PHE A CA 1
ATOM 863 C C . PHE A 1 132 ? 15.170 50.494 1.682 1.00 13.40 1464 PHE A C 1
ATOM 864 O O . PHE A 1 132 ? 14.626 51.184 2.528 1.00 13.34 1464 PHE A O 1
ATOM 872 N N . ASN A 1 133 ? 14.672 50.283 0.459 1.00 13.51 1465 ASN A N 1
ATOM 873 C CA . ASN A 1 133 ? 13.327 50.721 0.049 1.00 13.37 1465 ASN A CA 1
ATOM 874 C C . ASN A 1 133 ? 12.294 50.434 1.134 1.00 13.27 1465 ASN A C 1
ATOM 875 O O . ASN A 1 133 ? 12.204 49.303 1.629 1.00 14.15 1465 ASN A O 1
ATOM 880 N N . SER A 1 134 ? 11.479 51.425 1.459 1.00 13.30 1466 SER A N 1
ATOM 881 C CA . SER A 1 134 ? 10.408 51.206 2.428 1.00 14.64 1466 SER A CA 1
ATOM 882 C C . SER A 1 134 ? 9.563 49.993 2.028 1.00 14.58 1466 SER A C 1
ATOM 883 O O . SER A 1 134 ? 9.153 49.854 0.863 1.00 14.79 1466 SER A O 1
ATOM 886 N N . THR A 1 135 ? 9.299 49.098 2.982 1.00 14.04 1467 THR A N 1
ATOM 887 C CA . THR A 1 135 ? 8.486 47.932 2.646 1.00 14.97 1467 THR A CA 1
ATOM 888 C C . THR A 1 135 ? 7.696 47.490 3.867 1.00 14.84 1467 THR A C 1
ATOM 889 O O . THR A 1 135 ? 8.141 47.701 4.990 1.00 13.84 1467 THR A O 1
ATOM 893 N N . LYS A 1 136 ? 6.527 46.894 3.624 1.00 15.01 1468 LYS A N 1
ATOM 894 C CA . LYS A 1 136 ? 5.622 46.499 4.694 1.00 15.52 1468 LYS A CA 1
ATOM 895 C C . LYS A 1 136 ? 6.005 45.120 5.240 1.00 13.82 1468 LYS A C 1
ATOM 896 O O . LYS A 1 136 ? 6.187 44.178 4.465 1.00 14.72 1468 LYS A O 1
ATOM 902 N N . ALA A 1 137 ? 6.129 44.992 6.555 1.00 12.50 1469 ALA A N 1
ATOM 903 C CA . ALA A 1 137 ? 6.550 43.709 7.141 1.00 11.83 1469 ALA A CA 1
ATOM 904 C C . ALA A 1 137 ? 5.923 43.503 8.501 1.00 11.08 1469 ALA A C 1
ATOM 905 O O . ALA A 1 137 ? 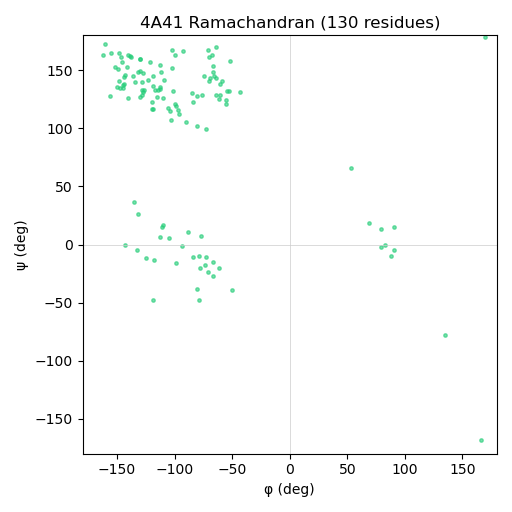5.866 44.446 9.294 1.00 10.45 1469 ALA A O 1
ATOM 907 N N . THR A 1 138 ? 5.512 42.266 8.780 1.00 11.46 1470 THR A N 1
ATOM 908 C C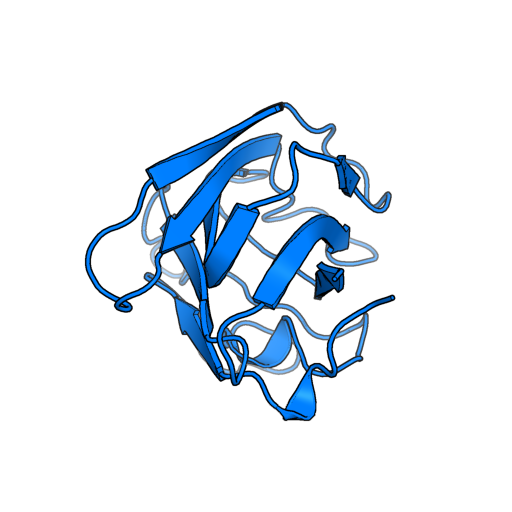A . THR A 1 138 ? 5.223 41.831 10.151 1.00 11.57 1470 THR A CA 1
ATOM 909 C C . THR A 1 138 ? 6.374 41.059 10.775 1.00 11.47 1470 THR A C 1
ATOM 910 O O . THR A 1 138 ? 6.423 40.886 12.004 1.00 11.90 1470 THR A O 1
ATOM 914 N N . HIS A 1 139 ? 7.308 40.611 9.932 1.00 10.94 1471 HIS A N 1
ATOM 915 C CA . HIS A 1 139 ? 8.443 39.777 10.363 1.00 11.52 1471 HIS A CA 1
ATOM 916 C C . HIS A 1 139 ? 9.645 40.168 9.537 1.00 11.34 1471 HIS A C 1
ATOM 917 O O . HIS A 1 139 ? 9.523 40.441 8.334 1.00 11.48 1471 HIS A O 1
ATOM 924 N N . VAL A 1 140 ? 10.818 40.148 10.171 1.00 10.13 1472 VAL A N 1
ATOM 925 C CA . VAL A 1 140 ? 12.099 40.350 9.512 1.00 10.80 1472 VAL A CA 1
ATOM 926 C C . VAL A 1 140 ? 13.032 39.203 9.859 1.00 10.10 1472 VAL A C 1
ATOM 927 O O . VAL A 1 140 ? 13.168 38.859 11.026 1.00 10.65 1472 VAL A O 1
ATOM 931 N N . LYS A 1 141 ? 13.659 38.628 8.835 1.00 10.25 1473 LYS A N 1
ATOM 932 C CA . LYS A 1 141 ? 14.507 37.456 9.008 1.00 10.91 1473 LYS A CA 1
ATOM 933 C C . LYS A 1 141 ? 15.911 37.818 8.544 1.00 9.77 1473 LYS A C 1
ATOM 934 O O . LYS A 1 141 ? 16.154 38.225 7.391 1.00 10.23 1473 LYS A O 1
ATOM 940 N N . LEU A 1 142 ? 16.858 37.667 9.448 1.00 10.17 1474 LEU A N 1
ATOM 941 C CA . LEU A 1 142 ? 18.273 37.801 9.101 1.00 10.27 1474 LEU A CA 1
ATOM 942 C C . LEU A 1 142 ? 18.881 36.414 8.849 1.00 10.65 1474 LEU A C 1
ATOM 943 O O . LEU A 1 142 ? 18.896 35.564 9.754 1.00 11.01 1474 LEU A O 1
ATOM 948 N N . VAL A 1 143 ? 19.305 36.191 7.605 1.00 10.77 1475 VAL A N 1
ATOM 949 C CA . VAL A 1 143 ? 19.892 34.906 7.182 1.00 10.77 1475 VAL A CA 1
ATOM 950 C C . VAL A 1 143 ? 21.418 35.052 7.188 1.00 10.36 1475 VAL A C 1
ATOM 951 O O . VAL A 1 143 ? 22.008 35.884 6.493 1.00 10.84 1475 VAL A O 1
ATOM 955 N N . ALA A 1 144 ? 22.056 34.234 8.020 1.00 10.77 1476 ALA A N 1
ATOM 956 C CA . ALA A 1 144 ? 23.531 34.111 8.034 1.00 10.97 1476 ALA A CA 1
ATOM 957 C C . ALA A 1 144 ? 23.991 33.014 7.078 1.00 11.85 1476 ALA A C 1
ATOM 958 O O . ALA A 1 144 ? 23.815 31.833 7.360 1.00 12.19 1476 ALA A O 1
ATOM 960 N N . LEU A 1 145 ? 24.536 33.436 5.937 1.00 11.79 1477 LEU A N 1
ATOM 961 C CA . LEU A 1 145 ? 25.047 32.488 4.941 1.00 13.44 1477 LEU A CA 1
ATOM 962 C C . LEU A 1 145 ? 26.426 32.034 5.357 1.00 14.16 1477 LEU A C 1
ATOM 963 O O . LEU A 1 145 ? 26.794 30.862 5.164 1.00 15.57 1477 LEU A O 1
ATOM 968 N N . GLU A 1 146 ? 27.188 32.978 5.904 1.00 13.66 1478 GLU A N 1
ATOM 969 C CA . GLU A 1 146 ? 28.557 32.716 6.392 1.00 14.07 1478 GLU A CA 1
ATOM 970 C C . GLU A 1 146 ? 28.808 33.524 7.640 1.00 14.45 1478 GLU A C 1
ATOM 971 O O . GLU A 1 146 ? 28.297 34.650 7.754 1.00 12.91 1478 GLU A O 1
ATOM 977 N N . GLY A 1 147 ? 29.589 32.9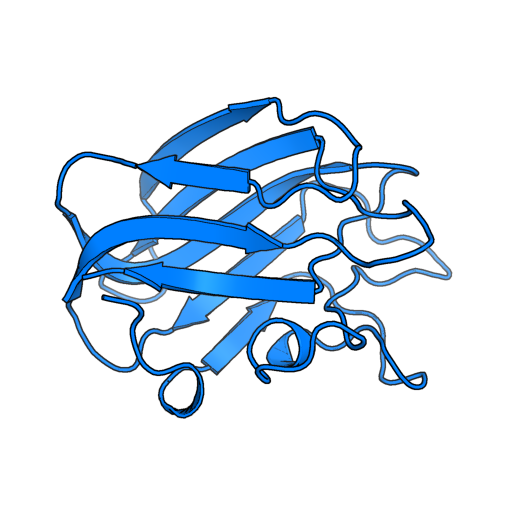60 8.563 1.00 13.37 1479 GLY A N 1
ATOM 978 C CA . GLY A 1 147 ? 29.979 33.690 9.758 1.00 12.66 1479 GLY A CA 1
ATOM 979 C C . GLY A 1 147 ? 31.264 33.146 10.314 1.00 12.30 1479 GLY A C 1
ATOM 980 O O . GLY A 1 147 ? 31.672 32.029 9.958 1.00 13.32 1479 GLY A O 1
ATOM 981 N N . VAL A 1 148 ? 31.872 33.919 11.203 1.00 11.51 1480 VAL A N 1
ATOM 982 C CA . VAL A 1 148 ? 33.214 33.540 11.709 1.00 11.85 1480 VAL A CA 1
ATOM 983 C C . VAL A 1 148 ? 33.128 32.181 12.415 1.00 12.09 1480 VAL A C 1
ATOM 984 O O . VAL A 1 148 ? 32.287 31.955 13.281 1.00 11.75 1480 VAL A O 1
ATOM 988 N N . GLY A 1 149 ? 34.009 31.242 12.029 1.00 11.30 1481 GLY A N 1
ATOM 989 C CA . GLY A 1 149 ? 34.001 29.909 12.619 1.00 12.11 1481 GLY A CA 1
ATOM 990 C C . GLY A 1 149 ? 32.929 28.987 12.074 1.00 11.48 1481 GLY A C 1
ATOM 991 O O . GLY A 1 149 ? 32.825 27.836 12.486 1.00 12.16 1481 GLY A O 1
ATOM 992 N N . GLY A 1 150 ? 32.106 29.510 11.165 1.00 11.91 1482 GLY A N 1
ATOM 993 C CA . GLY A 1 150 ? 30.949 28.755 10.682 1.00 12.17 1482 GLY A CA 1
ATOM 994 C C . GLY A 1 150 ? 29.754 28.769 11.626 1.00 12.05 1482 GLY A C 1
ATOM 995 O O . GLY A 1 150 ? 28.829 27.987 11.452 1.00 13.66 1482 GLY A O 1
ATOM 996 N N . PHE A 1 151 ? 29.795 29.659 12.619 1.00 12.89 1483 PHE A N 1
ATOM 997 C CA . PHE A 1 151 ? 28.683 29.919 13.528 1.00 11.88 1483 PHE A CA 1
ATOM 998 C C . PHE A 1 151 ? 28.018 31.226 13.067 1.00 11.70 1483 PHE A C 1
ATOM 999 O O . PHE A 1 151 ? 28.560 31.945 12.252 1.00 11.83 1483 PHE A O 1
ATOM 1007 N N . ALA A 1 152 ? 26.836 31.503 13.609 1.00 11.16 1484 ALA A N 1
ATOM 1008 C CA . ALA A 1 152 ? 26.259 32.848 13.500 1.00 10.59 1484 ALA A CA 1
ATOM 1009 C C . ALA A 1 152 ? 25.865 33.331 14.867 1.00 9.18 1484 ALA A C 1
ATOM 1010 O O . ALA A 1 152 ? 25.333 32.561 15.690 1.00 9.65 1484 ALA A O 1
ATOM 1012 N N . SER A 1 153 ? 26.113 34.614 15.115 1.00 10.11 1485 SER A N 1
ATOM 1013 C CA . SER A 1 153 ? 25.713 35.202 16.394 1.00 9.52 1485 SER A CA 1
ATOM 1014 C C . SER A 1 153 ? 25.314 36.655 16.217 1.00 10.17 1485 SER A C 1
ATOM 1015 O O . SER A 1 153 ? 25.633 37.268 15.200 1.00 10.64 1485 SER A O 1
ATOM 1018 N N . ALA A 1 154 ? 24.581 37.196 17.196 1.00 10.34 1486 ALA A N 1
ATOM 1019 C CA . ALA A 1 154 ? 24.142 38.605 17.149 1.00 10.06 1486 ALA A CA 1
ATOM 1020 C C . ALA A 1 154 ? 23.877 39.114 18.552 1.00 9.85 1486 ALA A C 1
ATOM 1021 O O . ALA A 1 154 ? 23.132 38.468 19.301 1.00 9.00 1486 ALA A O 1
ATOM 1023 N N . ALA A 1 155 ? 24.489 40.248 18.904 1.00 10.57 1487 ALA A N 1
ATOM 1024 C CA . ALA A 1 155 ? 24.257 40.821 20.239 1.00 10.76 1487 ALA A CA 1
ATOM 1025 C C . ALA A 1 155 ? 22.934 41.553 20.281 1.00 10.77 1487 ALA A C 1
ATOM 1026 O O . ALA A 1 155 ? 22.148 41.339 21.197 1.00 9.81 1487 ALA A O 1
ATOM 1028 N N . GLU A 1 156 ? 22.686 42.408 19.282 1.00 9.99 1488 GLU A N 1
ATOM 1029 C CA . GLU A 1 156 ? 21.450 43.200 19.240 1.00 9.59 1488 GLU A CA 1
ATOM 1030 C C . GLU A 1 156 ? 21.033 43.421 17.808 1.00 9.83 1488 GLU A C 1
ATOM 1031 O O . GLU A 1 156 ? 21.837 43.835 16.980 1.00 10.18 1488 GLU A O 1
ATOM 1037 N N . LEU A 1 157 ? 19.741 43.234 17.553 1.00 9.04 1489 LEU A N 1
ATOM 1038 C CA . LEU A 1 157 ? 19.124 43.542 16.258 1.00 9.18 1489 LEU A CA 1
ATOM 1039 C C . LEU A 1 157 ? 18.069 44.588 16.463 1.00 9.46 1489 LEU A C 1
ATOM 1040 O O . LEU A 1 157 ? 17.250 44.481 17.377 1.00 10.82 1489 LEU A O 1
ATOM 1045 N N . ASN A 1 158 ? 18.052 45.575 15.561 1.00 9.48 1490 ASN A N 1
ATOM 1046 C CA . ASN A 1 158 ? 17.016 46.624 15.591 1.00 10.16 1490 ASN A CA 1
ATOM 1047 C C . ASN A 1 158 ? 16.392 46.842 14.213 1.00 10.24 1490 ASN A C 1
ATOM 1048 O O . ASN A 1 158 ? 17.055 46.711 13.180 1.00 10.94 1490 ASN A O 1
ATOM 1053 N N . VAL A 1 159 ? 15.117 47.210 14.224 1.00 10.57 1491 VAL A N 1
ATOM 1054 C CA . VAL A 1 159 ? 14.310 47.343 12.981 1.00 10.44 1491 VAL A CA 1
ATOM 1055 C C . VAL A 1 159 ? 13.696 48.744 13.069 1.00 11.22 1491 VAL A C 1
ATOM 1056 O O . VAL A 1 159 ? 13.100 49.111 14.093 1.00 12.41 1491 VAL A O 1
ATOM 1060 N N . PHE A 1 160 ? 13.860 49.538 12.012 1.00 11.28 1492 PHE A N 1
ATOM 1061 C CA . PHE A 1 160 ? 13.434 50.951 12.044 1.00 13.22 1492 PHE A CA 1
ATOM 1062 C C . PHE A 1 160 ? 12.281 51.226 11.109 1.00 14.71 1492 PHE A C 1
ATOM 1063 O O . PHE A 1 160 ? 12.273 50.767 9.967 1.00 14.35 1492 PHE A O 1
ATOM 1071 N N . ALA A 1 161 ? 11.299 51.978 11.599 1.00 17.23 1493 ALA A N 1
ATOM 1072 C CA . ALA A 1 161 ? 10.154 52.382 10.783 1.00 20.05 1493 ALA A CA 1
ATOM 1073 C C . ALA A 1 161 ? 9.933 53.871 10.958 1.00 22.64 1493 ALA A C 1
ATOM 1074 O O . ALA A 1 161 ? 9.659 54.536 9.949 1.00 25.06 1493 ALA A O 1
#

InterPro domains:
  IPR000421 Coagulation factor 5/8, C-terminal domain [PF00754] (44-159)
  IPR000421 Coagulation factor 5/8, C-terminal domain [PF00754] (938-1046)
  IPR000421 Coagulation factor 5/8, C-terminal domain [PF00754] (1373-1498)
  IPR000421 Coagulation factor 5/8, C-terminal domain [PF00754] (1519-1619)
  IPR000421 Coagulation factor 5/8, C-terminal domain [PS50022] (15-164)
  IPR000421 Coagulation factor 5/8, C-terminal domain [PS50022] (914-1068)
  IPR000421 Coagulation factor 5/8, C-terminal domain [PS50022] (1359-1503)
  IPR000421 Coagulation factor 5/8, C-terminal domain [PS50022] (1523-1613)
  IPR003961 Fibronectin type III [PF00041] (2018-2097)
  IPR003961 Fibronectin type III [PS50853] (2019-2104)
  IPR003961 Fibronectin type III [SM00060] (2017-2092)
  IPR003961 Fibronectin type III [cd00063] (2018-2102)
  IPR007781 Alpha-N-acetylglucosaminidase [PTHR12872] (199-908)
  IPR008979 Galactose-binding-like domain superfamily [SSF49785] (36-164)
  IPR008979 Galactose-binding-like domain superfamily [SSF49785] (944-1046)
  IPR008979 Galactose-binding-like domain superfamily [SSF49785] (1073-1209)
  IPR008979 Galactose-binding-like domain superfamily [SSF49785] (1217-1351)
  IPR008979 Galactose-binding-like domain superfamily [SSF49785] (1366-1502)
  IPR008979 Galactose-binding-like domain superfamily [SSF49785] (1513-1629)
  IPR013783 Immunoglobulin-like fold [G3DSA:2.60.40.10] (2022-2104)